Protein AF-A0A699X539-F1 (afdb_monomer)

Secondary structure (DSSP, 8-state):
-HHHHHHHHHHHHHTTTTSTTHHHHHHHHHHHHHHHHHHHHHHHHHHHHHHHHHHHHHHHHHHHHHHHHHHHHHHHHHHHHHHHHHHHHHHHHHHHHHHTT-TT------

Foldseek 3Di:
DQLVVLQVQLVVLVVPVVDPCSPVSNVVSVVVSVVVVVVCVVVVVVVVVVVVVVVVVVVCVVCVVVVVVVVVVVVVVVVVVVVVVVVVVVVVVVVVCVVVCPVPDDDDPD

pLDDT: mean 88.55, std 11.94, range [46.38, 98.5]

Organism: Tanacetum cinerariifolium (NCBI:txid118510)

Structure (mmCIF, N/CA/C/O backbone):
data_AF-A0A699X539-F1
#
_entry.id   AF-A0A699X539-F1
#
loop_
_atom_site.group_PDB
_atom_site.id
_atom_site.type_symbol
_atom_site.label_atom_id
_atom_site.label_alt_id
_atom_site.label_comp_id
_atom_site.label_asym_id
_atom_site.label_entity_id
_atom_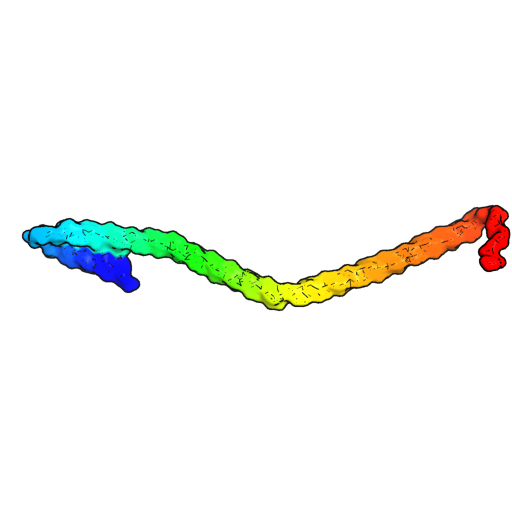site.label_seq_id
_atom_site.pdbx_PDB_ins_code
_atom_site.Cartn_x
_atom_site.Cartn_y
_atom_site.Cartn_z
_atom_site.occupancy
_atom_site.B_iso_or_equiv
_atom_site.auth_seq_id
_atom_site.auth_comp_id
_atom_site.auth_asym_id
_atom_site.auth_atom_id
_atom_site.pdbx_PDB_model_num
ATOM 1 N N . ALA A 1 1 ? -23.387 -2.147 17.428 1.00 76.06 1 ALA A N 1
ATOM 2 C CA . ALA A 1 1 ? -24.554 -2.574 18.228 1.00 76.06 1 ALA A CA 1
ATOM 3 C C . ALA A 1 1 ? -24.143 -2.804 19.682 1.00 76.06 1 ALA A C 1
ATOM 5 O O . ALA A 1 1 ? -24.731 -2.190 20.558 1.00 76.06 1 ALA A O 1
ATOM 6 N N . GLU A 1 2 ? -23.063 -3.555 19.911 1.00 83.94 2 GLU A N 1
ATOM 7 C CA . GLU A 1 2 ? -22.495 -3.876 21.235 1.00 83.94 2 GLU A CA 1
ATOM 8 C C . GLU A 1 2 ? -22.168 -2.672 22.133 1.00 83.94 2 GLU A C 1
ATOM 10 O O . GLU A 1 2 ? -22.648 -2.615 23.257 1.00 83.94 2 GLU A O 1
ATOM 15 N N . ILE A 1 3 ? -21.452 -1.653 21.638 1.00 87.25 3 ILE A N 1
ATOM 16 C CA . ILE A 1 3 ? -21.130 -0.448 22.437 1.00 87.25 3 ILE A CA 1
ATOM 17 C C . ILE A 1 3 ? -22.400 0.237 22.968 1.00 87.25 3 ILE A C 1
ATOM 19 O O . ILE A 1 3 ? -22.502 0.564 24.148 1.00 87.25 3 ILE A O 1
ATOM 23 N N . LYS A 1 4 ? -23.410 0.416 22.102 1.00 88.44 4 LYS A N 1
ATOM 24 C CA . LYS A 1 4 ? -24.698 1.021 22.486 1.00 88.44 4 LYS A CA 1
ATOM 25 C C . LYS A 1 4 ? -25.431 0.175 23.526 1.00 88.44 4 LYS A C 1
ATOM 27 O O . LYS A 1 4 ? -26.073 0.729 24.409 1.00 88.44 4 LYS A O 1
ATOM 32 N N . GLN A 1 5 ? -25.328 -1.147 23.423 1.00 90.50 5 GLN A N 1
ATOM 33 C CA . GLN A 1 5 ? -25.916 -2.077 24.379 1.00 90.50 5 GLN A CA 1
ATOM 34 C C . GLN A 1 5 ? -25.234 -1.981 25.750 1.00 90.50 5 GLN A C 1
ATOM 36 O O . GLN A 1 5 ? -25.936 -1.916 26.753 1.00 90.50 5 GLN A O 1
ATOM 41 N N . LYS A 1 6 ? -23.900 -1.873 25.798 1.00 87.56 6 LYS A N 1
ATOM 42 C CA . LYS A 1 6 ? -23.141 -1.719 27.050 1.00 87.56 6 LYS A CA 1
ATOM 43 C C . LYS A 1 6 ? -23.431 -0.400 27.760 1.00 87.56 6 LYS A C 1
ATOM 45 O O . LYS A 1 6 ? -23.677 -0.392 28.962 1.00 87.56 6 LYS A O 1
ATOM 50 N N . PHE A 1 7 ? -23.544 0.702 27.021 1.00 87.19 7 PHE A N 1
ATOM 51 C CA . PHE A 1 7 ? -23.985 1.969 27.613 1.00 87.19 7 PHE A CA 1
ATOM 52 C C . PHE A 1 7 ? -25.461 1.952 28.041 1.00 87.19 7 PHE A C 1
ATOM 54 O O . PHE A 1 7 ? -25.815 2.560 29.048 1.00 87.19 7 PHE A O 1
ATOM 61 N N . ALA A 1 8 ? -26.335 1.233 27.330 1.00 89.69 8 ALA A N 1
ATOM 62 C CA . ALA A 1 8 ? -27.725 1.056 27.755 1.00 89.69 8 ALA A CA 1
ATOM 63 C C . ALA A 1 8 ? -27.836 0.218 29.043 1.00 89.69 8 ALA A C 1
ATOM 65 O O . ALA A 1 8 ? -28.649 0.535 29.912 1.00 89.69 8 ALA A O 1
ATOM 66 N N . GLU A 1 9 ? -27.001 -0.812 29.192 1.00 87.62 9 GLU A N 1
ATOM 67 C CA . GLU A 1 9 ? -26.872 -1.614 30.411 1.00 87.62 9 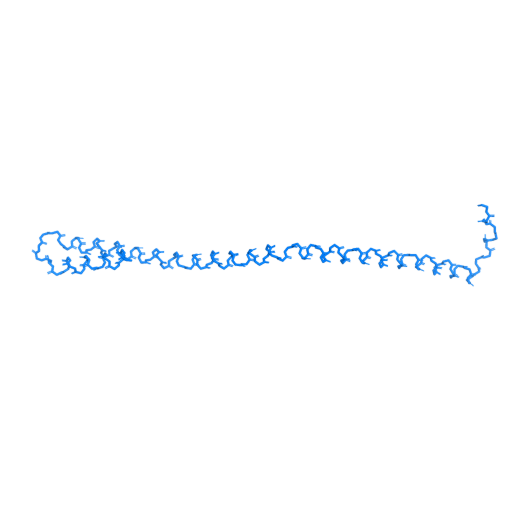GLU A CA 1
ATOM 68 C C . GLU A 1 9 ? -26.353 -0.771 31.585 1.00 87.62 9 GLU A C 1
ATOM 70 O O . GLU A 1 9 ? -26.962 -0.779 32.656 1.00 87.62 9 GLU A O 1
ATOM 75 N N . ALA A 1 10 ? -25.319 0.047 31.357 1.00 87.94 10 ALA A N 1
ATOM 76 C CA . ALA A 1 10 ? -24.795 0.990 32.343 1.00 87.94 10 ALA A CA 1
ATOM 77 C C . ALA A 1 10 ? -25.848 2.014 32.802 1.00 87.94 10 ALA A C 1
ATOM 79 O O . ALA A 1 10 ? -26.011 2.254 34.002 1.00 87.94 10 ALA A O 1
ATOM 80 N N . ASN A 1 11 ? -26.617 2.573 31.862 1.00 89.00 11 ASN A N 1
ATOM 81 C CA . ASN A 1 11 ? -27.692 3.520 32.160 1.00 89.00 11 ASN A CA 1
ATOM 82 C C . ASN A 1 11 ? -28.817 2.854 32.957 1.00 89.00 11 ASN A C 1
ATOM 84 O O . ASN A 1 11 ? -29.282 3.403 33.953 1.00 89.00 11 ASN A O 1
ATOM 88 N N . LYS A 1 12 ? -29.224 1.642 32.569 1.00 90.38 12 LYS A N 1
ATOM 89 C CA . LYS A 1 12 ? -30.243 0.876 33.293 1.00 90.38 12 LYS A CA 1
ATOM 90 C C . LYS A 1 12 ? -29.784 0.544 34.714 1.00 90.38 12 LYS A C 1
ATOM 92 O O . LYS A 1 12 ? -30.560 0.716 35.652 1.00 90.38 12 LYS A O 1
ATOM 97 N N . ALA A 1 13 ? -28.532 0.131 34.890 1.00 85.38 13 ALA A N 1
ATOM 98 C CA . ALA A 1 13 ? -27.969 -0.152 36.205 1.00 85.38 13 ALA A CA 1
ATOM 99 C C . ALA A 1 13 ? -27.885 1.107 37.090 1.00 85.38 13 ALA A C 1
ATOM 101 O O . ALA A 1 13 ? -28.237 1.061 38.267 1.00 85.38 13 ALA A O 1
ATOM 102 N N . SER A 1 14 ? -27.560 2.258 36.493 1.00 83.25 14 SER A N 1
ATOM 103 C CA . SER A 1 14 ? -27.533 3.566 37.166 1.00 83.25 14 SER A CA 1
ATOM 104 C C . SER A 1 14 ? -28.907 4.052 37.649 1.00 83.25 14 SER A C 1
ATOM 106 O O . SER A 1 14 ? -28.979 4.853 38.574 1.00 83.25 14 SER A O 1
ATOM 108 N N . THR A 1 15 ? -30.011 3.561 37.075 1.00 89.50 15 THR A N 1
ATOM 109 C CA . THR A 1 15 ? -31.370 3.864 37.577 1.00 89.50 15 THR A CA 1
ATOM 110 C C . THR A 1 15 ? -31.798 3.001 38.765 1.00 89.50 15 THR A C 1
ATOM 112 O O . THR A 1 15 ? -32.843 3.249 39.356 1.00 89.50 15 THR A O 1
ATOM 115 N N . MET A 1 16 ? -31.015 1.977 39.118 1.00 89.44 16 MET A N 1
ATOM 116 C CA . MET A 1 16 ? -31.339 1.001 40.163 1.00 89.44 16 MET A CA 1
ATOM 117 C C . MET A 1 16 ? -30.250 0.942 41.243 1.00 89.44 16 MET A C 1
ATOM 119 O O . MET A 1 16 ? -29.992 -0.126 41.792 1.00 89.44 16 MET A O 1
ATOM 123 N N . LEU A 1 17 ? -29.601 2.072 41.545 1.00 84.00 17 LEU A N 1
ATOM 124 C CA . LEU A 1 17 ? -28.479 2.138 42.496 1.00 84.00 17 LEU A CA 1
ATOM 125 C C . LEU A 1 17 ? -28.855 1.724 43.925 1.00 84.00 17 LEU A C 1
ATOM 127 O O . LEU A 1 17 ? -27.982 1.301 44.678 1.00 84.00 17 LEU A O 1
ATOM 131 N N . ASP A 1 18 ? -30.141 1.784 44.272 1.00 84.81 18 ASP A N 1
ATOM 132 C CA . ASP A 1 18 ? -30.662 1.343 45.571 1.00 84.81 18 ASP A CA 1
ATOM 133 C C . ASP A 1 18 ? -30.583 -0.185 45.757 1.00 84.81 18 ASP A C 1
ATOM 135 O O . ASP A 1 18 ? -30.744 -0.698 46.865 1.00 84.81 18 ASP A O 1
ATOM 139 N N . ARG A 1 19 ? -30.346 -0.940 44.675 1.00 85.56 19 ARG A N 1
ATOM 140 C CA . ARG A 1 19 ? -30.167 -2.393 44.718 1.00 85.56 19 ARG A CA 1
ATOM 141 C C . ARG A 1 19 ? -28.689 -2.757 44.915 1.00 85.56 19 ARG A C 1
ATOM 143 O O . ARG A 1 19 ? -27.836 -2.226 44.200 1.00 85.56 19 ARG A O 1
ATOM 150 N N . PRO A 1 20 ? -28.375 -3.719 45.804 1.00 86.00 20 PRO A N 1
ATOM 151 C CA . PRO A 1 20 ? -27.005 -4.182 46.011 1.00 86.00 20 PRO A CA 1
ATOM 152 C C . PRO A 1 20 ? -26.347 -4.632 44.699 1.00 86.00 20 PRO A C 1
ATOM 154 O O . PRO A 1 20 ? -26.967 -5.352 43.917 1.00 86.00 20 PRO A O 1
ATOM 157 N N . GLY A 1 21 ? -25.100 -4.221 44.458 1.00 85.94 21 GLY A N 1
ATOM 158 C CA . GLY A 1 21 ? -24.309 -4.630 43.289 1.00 85.94 21 GLY A CA 1
ATOM 159 C C . GLY A 1 21 ? -24.565 -3.836 42.002 1.00 85.94 21 GLY A C 1
ATOM 160 O O . GLY A 1 21 ? -23.766 -3.915 41.071 1.00 85.94 21 GLY A O 1
ATOM 161 N N . MET A 1 22 ? -25.639 -3.039 41.923 1.00 89.62 22 MET A N 1
ATOM 162 C CA . MET A 1 22 ? -25.985 -2.319 40.687 1.00 89.62 22 MET A CA 1
ATOM 163 C C . MET A 1 22 ? -25.032 -1.162 40.376 1.00 89.62 22 MET A C 1
ATOM 165 O O . MET A 1 22 ? -24.849 -0.813 39.209 1.00 89.62 22 MET A O 1
ATOM 169 N N . LYS A 1 23 ? -24.382 -0.590 41.395 1.00 88.00 23 LYS A N 1
ATOM 170 C CA . LYS A 1 23 ? -23.3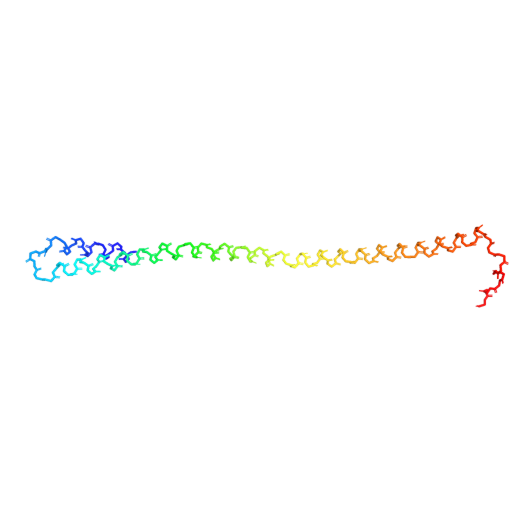46 0.434 41.217 1.00 88.00 23 LYS A CA 1
ATOM 171 C C . LYS A 1 23 ? -22.101 -0.152 40.550 1.00 88.00 23 LYS A C 1
ATOM 173 O O . LYS A 1 23 ? -21.555 0.440 39.619 1.00 88.00 23 LYS A O 1
ATOM 178 N N . GLU A 1 24 ? -21.681 -1.331 40.992 1.00 90.62 24 GLU A N 1
ATOM 179 C CA . GLU A 1 24 ? -20.566 -2.077 40.418 1.00 90.62 24 GLU A CA 1
ATOM 180 C C . GLU A 1 24 ? -20.893 -2.504 38.981 1.00 90.62 24 GLU A C 1
ATOM 182 O O . GLU A 1 24 ? -20.079 -2.291 38.084 1.00 90.62 24 GLU A O 1
ATOM 187 N N . THR A 1 25 ? -22.110 -3.004 38.727 1.00 90.06 25 THR A N 1
ATOM 188 C CA . THR A 1 25 ? -22.580 -3.336 37.370 1.00 90.06 25 THR A CA 1
ATOM 189 C C . THR A 1 25 ? -22.572 -2.122 36.441 1.00 90.06 25 THR A C 1
ATOM 191 O O . THR A 1 25 ? -22.079 -2.218 35.317 1.00 90.06 25 THR A O 1
ATOM 194 N N . ALA A 1 26 ? -23.061 -0.965 36.901 1.00 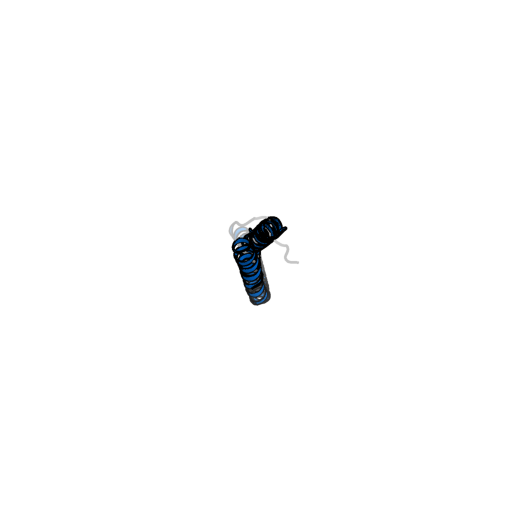90.50 26 ALA A N 1
ATOM 195 C CA . ALA A 1 26 ? -23.047 0.267 36.113 1.00 90.50 26 ALA A CA 1
ATOM 196 C C . ALA A 1 26 ? -21.617 0.703 35.753 1.00 90.50 26 ALA A C 1
ATOM 198 O O . ALA A 1 26 ? -21.348 1.079 34.610 1.00 90.50 26 ALA A O 1
ATOM 199 N N . SER A 1 27 ? -20.693 0.612 36.714 1.00 91.25 27 SER A N 1
ATOM 200 C CA . SER A 1 27 ? -19.281 0.951 36.517 1.00 91.25 27 SER A CA 1
ATOM 201 C C . SER A 1 27 ? -18.607 0.024 35.502 1.00 91.25 27 SER A C 1
ATOM 203 O O . SER A 1 27 ? -18.010 0.494 34.533 1.00 91.25 27 SER A O 1
ATOM 205 N N . LEU A 1 28 ? -18.767 -1.293 35.659 1.00 93.25 28 LEU A N 1
ATOM 206 C CA . LEU A 1 28 ? -18.174 -2.285 34.759 1.00 93.25 28 LEU A CA 1
ATOM 207 C C . LEU A 1 28 ? -18.703 -2.151 33.327 1.00 93.25 28 LEU A C 1
ATOM 209 O O . LEU A 1 28 ? -17.910 -2.113 32.388 1.00 93.25 28 LEU A O 1
ATOM 213 N N . ALA A 1 29 ? -20.019 -1.996 33.155 1.00 91.62 29 ALA A N 1
ATOM 214 C CA . ALA A 1 29 ? -20.625 -1.803 31.838 1.00 91.62 29 ALA A CA 1
ATOM 215 C C . ALA A 1 29 ? -20.163 -0.493 31.168 1.00 91.62 29 ALA A C 1
ATOM 217 O O . ALA A 1 29 ? -19.984 -0.447 29.949 1.00 91.62 29 ALA A O 1
ATOM 218 N N . THR A 1 30 ? -19.913 0.559 31.957 1.00 92.06 30 THR A N 1
ATOM 219 C CA . THR A 1 30 ? -19.348 1.825 31.461 1.00 92.06 30 THR A CA 1
ATOM 220 C C . THR A 1 30 ? -17.908 1.646 30.982 1.00 92.06 30 THR A C 1
ATOM 222 O O . THR A 1 30 ? -17.575 2.097 29.887 1.00 92.06 30 THR A O 1
ATOM 225 N N . ILE A 1 31 ? -17.064 0.968 31.768 1.00 94.00 31 ILE A N 1
ATOM 226 C CA . ILE A 1 31 ? -15.662 0.688 31.413 1.00 94.00 31 ILE A CA 1
ATOM 227 C C . ILE A 1 31 ? -15.593 -0.151 30.136 1.00 94.00 31 ILE A C 1
ATOM 229 O O . ILE A 1 31 ? -14.834 0.169 29.224 1.00 94.00 31 ILE A O 1
ATOM 233 N N . GLU A 1 32 ? -16.414 -1.196 30.045 1.00 92.25 32 GLU A N 1
ATOM 234 C CA . GLU A 1 32 ? -16.458 -2.071 28.876 1.00 92.25 32 GLU A CA 1
ATOM 235 C C . GLU A 1 32 ? -16.930 -1.316 27.623 1.00 92.25 32 GLU A C 1
ATOM 237 O O . GLU A 1 32 ? -16.302 -1.405 26.568 1.00 92.25 32 GLU A O 1
ATOM 242 N N . GLY A 1 33 ? -17.989 -0.506 27.739 1.00 92.94 33 GLY A N 1
ATOM 243 C CA . GLY A 1 33 ? -18.471 0.339 26.644 1.00 92.94 33 GLY A CA 1
ATOM 244 C C . GLY A 1 33 ? -17.422 1.344 26.159 1.00 92.94 33 GLY A C 1
ATOM 245 O O . GLY A 1 33 ? -17.217 1.481 24.950 1.00 92.94 33 GLY A O 1
ATOM 246 N N . ALA A 1 34 ? -16.723 2.002 27.089 1.00 93.50 34 ALA A N 1
ATOM 247 C CA . ALA A 1 34 ? -15.657 2.952 26.782 1.00 93.50 34 ALA A CA 1
ATOM 248 C C . ALA A 1 34 ? -14.450 2.274 26.113 1.00 93.50 34 ALA A C 1
ATOM 250 O O . ALA A 1 34 ? -13.960 2.767 25.097 1.00 93.50 34 ALA A O 1
ATOM 251 N N . GLY A 1 35 ? -14.019 1.112 26.613 1.00 94.50 35 GLY A N 1
ATOM 252 C CA . GLY A 1 35 ? -12.920 0.347 26.020 1.00 94.50 35 GLY A CA 1
ATOM 253 C C . GLY A 1 35 ? -13.227 -0.119 24.594 1.00 94.50 35 GLY A C 1
ATOM 254 O O . GLY A 1 35 ? -12.391 0.009 23.698 1.00 94.50 35 GLY A O 1
ATOM 255 N N . LEU A 1 36 ? -14.454 -0.589 24.344 1.00 94.44 36 LEU A N 1
ATOM 256 C CA . LEU A 1 36 ? -14.903 -0.956 22.997 1.00 94.44 36 LEU A CA 1
ATOM 257 C C . LEU A 1 36 ? -14.960 0.256 22.053 1.00 94.44 36 LEU A C 1
ATOM 259 O O . LEU A 1 36 ? -14.638 0.133 20.867 1.00 94.44 36 LEU A O 1
ATOM 263 N N . GLN A 1 37 ? -15.356 1.428 22.555 1.00 94.00 37 GLN A N 1
ATOM 264 C CA . GLN A 1 37 ? -15.342 2.663 21.773 1.00 94.00 37 GLN A CA 1
ATOM 265 C C . GLN A 1 37 ? -13.915 3.076 21.396 1.00 94.00 37 GLN A C 1
ATOM 267 O O . GLN A 1 37 ? -13.654 3.314 20.217 1.00 94.00 37 GLN A O 1
ATOM 272 N N . GLU A 1 38 ? -12.988 3.082 22.353 1.00 94.81 38 GLU A N 1
ATOM 273 C CA . GLU A 1 38 ? -11.581 3.410 22.110 1.00 94.81 38 GLU A CA 1
ATOM 274 C C . GLU A 1 38 ? -10.938 2.439 21.104 1.00 94.81 38 GLU A C 1
ATOM 276 O O . GLU A 1 38 ? -10.219 2.851 20.189 1.00 94.81 38 GLU A O 1
ATOM 281 N N . MET A 1 39 ? -11.235 1.139 21.213 1.00 94.25 39 MET A N 1
ATOM 282 C CA . MET A 1 39 ? -10.800 0.149 20.224 1.00 94.25 39 MET A CA 1
ATOM 283 C C . MET A 1 39 ? -11.326 0.474 18.826 1.00 94.25 39 MET A C 1
ATOM 285 O O . MET A 1 39 ? -10.555 0.458 17.866 1.00 94.25 39 MET A O 1
ATOM 289 N N . ASN A 1 40 ? -12.612 0.799 18.691 1.00 94.06 40 ASN A N 1
ATOM 290 C CA . ASN A 1 40 ? -13.182 1.169 17.397 1.00 94.06 40 ASN A CA 1
ATOM 291 C C . ASN A 1 40 ? -12.540 2.435 16.822 1.00 94.06 40 ASN A C 1
ATOM 293 O O . ASN A 1 40 ? -12.256 2.480 15.625 1.00 94.06 40 ASN A O 1
ATOM 297 N N . GLU A 1 41 ? -12.275 3.441 17.653 1.00 95.06 41 GLU A N 1
ATOM 298 C CA . GLU A 1 41 ? -11.600 4.672 17.236 1.00 95.06 41 GLU A CA 1
ATOM 299 C C . GLU A 1 41 ? -10.190 4.402 16.693 1.00 95.06 41 GLU A C 1
ATOM 301 O O . GLU A 1 41 ? -9.791 5.021 15.708 1.00 95.06 41 GLU A O 1
ATOM 306 N N . LYS A 1 42 ? -9.466 3.423 17.251 1.00 94.25 42 LYS A N 1
ATOM 307 C CA . LYS A 1 42 ? -8.148 2.990 16.749 1.00 94.25 42 LYS A CA 1
ATOM 308 C C . LYS A 1 42 ? -8.236 2.112 15.497 1.00 94.25 42 LYS A C 1
ATOM 310 O O . LYS A 1 42 ? -7.410 2.236 14.591 1.00 94.25 42 LYS A O 1
ATOM 315 N N . LEU A 1 43 ? -9.228 1.226 15.422 1.00 94.50 43 LEU A N 1
ATOM 316 C CA . LEU A 1 43 ? -9.376 0.271 14.318 1.00 94.50 43 LEU A CA 1
ATOM 317 C C . LEU A 1 43 ? -9.951 0.906 13.044 1.00 94.50 43 LEU A C 1
ATOM 319 O O . LEU A 1 43 ? -9.617 0.474 11.941 1.00 94.50 43 LEU A O 1
ATOM 323 N N . LEU A 1 44 ? -10.776 1.949 13.161 1.00 94.44 44 LEU A N 1
ATOM 324 C CA . LEU A 1 44 ? -11.378 2.634 12.012 1.00 94.44 44 LEU A CA 1
ATOM 325 C C . LEU A 1 44 ? -10.335 3.243 11.051 1.00 94.44 44 LEU A C 1
ATOM 327 O O . LEU A 1 44 ? -10.424 2.987 9.845 1.00 94.44 44 LEU A O 1
ATOM 331 N N . PRO A 1 45 ? -9.333 4.017 11.518 1.00 95.31 45 PRO A N 1
ATOM 332 C CA . PRO A 1 45 ? -8.238 4.487 10.673 1.00 95.31 45 PRO A CA 1
ATOM 333 C C . PRO A 1 45 ? -7.460 3.342 10.025 1.00 95.31 45 PRO A C 1
ATOM 335 O O . PRO A 1 45 ? -7.171 3.401 8.832 1.00 95.31 45 PRO A O 1
ATOM 338 N N . LEU A 1 46 ? -7.176 2.271 10.774 1.00 95.44 46 LEU A N 1
ATOM 339 C CA . LEU A 1 46 ? -6.464 1.107 10.249 1.00 95.44 46 LEU A CA 1
ATOM 340 C C . LEU A 1 46 ? -7.238 0.450 9.098 1.00 95.44 46 LEU A C 1
ATOM 342 O O . LEU A 1 46 ? -6.677 0.208 8.031 1.00 95.44 46 LEU A O 1
ATOM 346 N N . GLN A 1 47 ? -8.542 0.233 9.273 1.00 95.25 47 GLN A N 1
ATOM 347 C CA . GLN A 1 47 ? -9.405 -0.317 8.229 1.00 95.25 47 GLN A CA 1
ATOM 348 C C . GLN A 1 47 ? -9.423 0.576 6.978 1.00 95.25 47 GLN A C 1
ATOM 350 O O . GLN A 1 47 ? -9.386 0.073 5.853 1.00 95.25 47 GLN A O 1
ATOM 355 N N . ARG A 1 48 ? -9.477 1.903 7.154 1.00 96.38 48 ARG A N 1
ATOM 356 C CA . ARG A 1 48 ? -9.424 2.862 6.038 1.00 96.38 48 ARG A CA 1
ATOM 357 C C . ARG A 1 48 ? -8.097 2.774 5.290 1.00 96.38 48 ARG A C 1
ATOM 359 O O . ARG A 1 48 ? -8.109 2.725 4.062 1.00 96.38 48 ARG A O 1
ATOM 366 N N . ASN A 1 49 ? -6.985 2.686 6.014 1.00 96.69 49 ASN A N 1
ATOM 367 C CA . ASN A 1 49 ? -5.659 2.550 5.420 1.00 96.69 49 ASN A CA 1
ATOM 368 C C . ASN A 1 49 ? -5.538 1.252 4.617 1.00 96.69 49 ASN A C 1
ATOM 370 O O . ASN A 1 49 ? -5.084 1.291 3.478 1.00 96.69 49 ASN A O 1
ATOM 374 N N . ILE A 1 50 ? -6.025 0.127 5.150 1.00 96.88 50 ILE A N 1
ATOM 375 C CA . ILE A 1 50 ? -6.026 -1.160 4.438 1.00 96.88 50 ILE A CA 1
ATOM 376 C C . ILE A 1 50 ? -6.809 -1.062 3.124 1.00 96.88 50 ILE A C 1
ATOM 378 O O . ILE A 1 50 ? -6.324 -1.509 2.089 1.00 96.88 50 ILE A O 1
ATOM 382 N N . LYS A 1 51 ? -7.989 -0.429 3.131 1.00 97.19 51 LYS A N 1
ATOM 383 C CA . LYS A 1 51 ? -8.773 -0.216 1.902 1.00 97.19 51 LYS A CA 1
ATOM 384 C C . LYS A 1 51 ? -8.032 0.649 0.881 1.00 97.19 51 LYS A C 1
ATOM 386 O O . LYS A 1 51 ? -8.100 0.374 -0.312 1.00 97.19 51 LYS A O 1
ATOM 391 N N . MET A 1 52 ? -7.325 1.681 1.340 1.00 97.12 52 MET A N 1
ATOM 392 C CA . MET A 1 52 ? -6.557 2.566 0.464 1.00 97.12 52 MET A CA 1
ATOM 393 C C . MET A 1 52 ? -5.356 1.843 -0.158 1.00 97.12 52 MET A C 1
ATOM 395 O O . MET A 1 52 ? -5.126 1.962 -1.360 1.00 97.12 52 MET A O 1
ATOM 399 N N . VAL A 1 53 ? -4.638 1.044 0.639 1.00 97.25 53 VAL A N 1
ATOM 400 C CA . VAL A 1 53 ? -3.539 0.191 0.164 1.00 97.25 53 VAL A CA 1
ATOM 401 C C . VAL A 1 53 ? -4.051 -0.832 -0.843 1.00 97.25 53 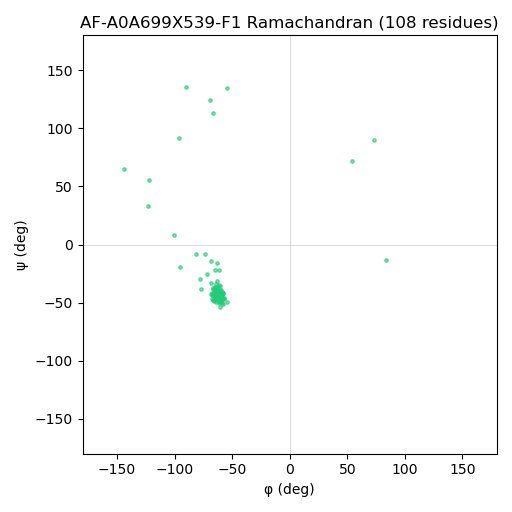VAL A C 1
ATOM 403 O O . VAL A 1 53 ? -3.445 -0.980 -1.897 1.00 97.25 53 VAL A O 1
ATOM 406 N N . LEU A 1 54 ? -5.182 -1.489 -0.571 1.00 97.44 54 LEU A N 1
ATOM 407 C CA . LEU A 1 54 ? -5.786 -2.439 -1.505 1.00 97.44 54 LEU A CA 1
ATO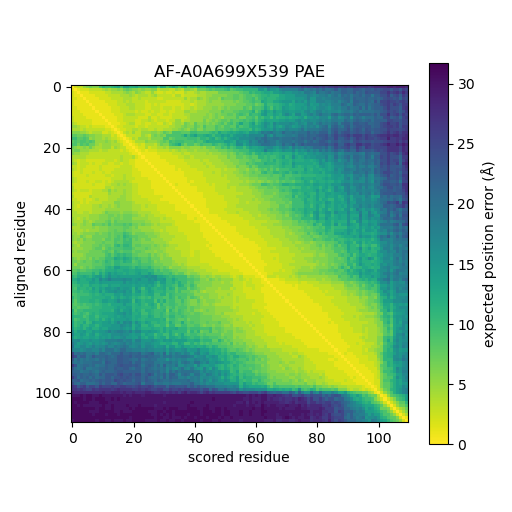M 408 C C . LEU A 1 54 ? -6.098 -1.776 -2.853 1.00 97.44 54 LEU A C 1
ATOM 410 O O . LEU A 1 54 ? -5.642 -2.258 -3.883 1.00 97.44 54 LEU A O 1
ATOM 414 N N . ALA A 1 55 ? -6.784 -0.631 -2.844 1.00 96.56 55 ALA A N 1
ATOM 415 C CA . ALA A 1 55 ? -7.114 0.097 -4.070 1.00 96.56 55 ALA A CA 1
ATOM 416 C C . ALA A 1 55 ? -5.862 0.555 -4.842 1.00 96.56 55 ALA A C 1
ATOM 418 O O . ALA A 1 55 ? -5.854 0.587 -6.073 1.00 96.56 55 ALA A O 1
ATOM 419 N N . PHE A 1 56 ? -4.791 0.919 -4.131 1.00 96.31 56 PHE A N 1
ATOM 420 C CA . PHE A 1 56 ? -3.508 1.230 -4.755 1.00 96.31 56 PHE A CA 1
ATOM 421 C C . PHE A 1 56 ? -2.880 -0.012 -5.400 1.00 96.31 56 PHE A C 1
ATOM 423 O O . PHE A 1 56 ? -2.488 0.043 -6.564 1.00 96.31 56 PHE A O 1
ATOM 430 N N . MET A 1 57 ? -2.839 -1.140 -4.687 1.00 96.12 57 MET A N 1
ATOM 431 C CA . MET A 1 57 ? -2.280 -2.395 -5.195 1.00 96.12 57 MET A CA 1
ATOM 432 C C . MET A 1 57 ? -3.063 -2.935 -6.395 1.00 96.12 57 MET A C 1
ATOM 434 O O . MET A 1 57 ? -2.453 -3.407 -7.349 1.00 96.12 57 MET A O 1
ATOM 438 N N . GLU A 1 58 ? -4.390 -2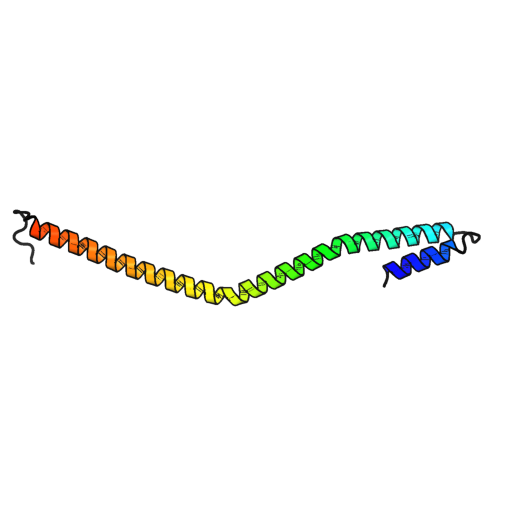.805 -6.405 1.00 95.69 58 GLU A N 1
ATOM 439 C CA . GLU A 1 58 ? -5.228 -3.160 -7.556 1.00 95.69 58 GLU A CA 1
ATOM 440 C C . GLU A 1 58 ? -4.864 -2.334 -8.796 1.00 95.69 58 GLU A C 1
ATOM 442 O O . GLU A 1 58 ? -4.680 -2.896 -9.876 1.00 95.69 58 GLU A O 1
ATOM 447 N N . LYS A 1 59 ? -4.680 -1.015 -8.645 1.00 94.56 59 LYS A N 1
ATOM 448 C CA . LYS A 1 59 ? -4.230 -0.145 -9.745 1.00 94.56 59 LYS A CA 1
ATOM 449 C C . LYS A 1 59 ? -2.828 -0.502 -10.226 1.00 94.56 59 LYS A C 1
ATOM 451 O O . LYS A 1 59 ? -2.593 -0.526 -11.433 1.00 94.56 59 LYS A O 1
ATOM 456 N N . VAL A 1 60 ? -1.901 -0.786 -9.308 1.00 93.88 60 VAL A N 1
ATOM 457 C CA . VAL A 1 60 ? -0.544 -1.235 -9.656 1.00 93.88 60 VAL A CA 1
ATOM 458 C C . VAL A 1 60 ? -0.613 -2.531 -10.454 1.00 93.88 60 VAL A C 1
ATOM 460 O O . VAL A 1 60 ? -0.030 -2.600 -11.529 1.00 93.88 60 VAL A O 1
ATOM 463 N N . ASN A 1 61 ? -1.379 -3.517 -9.987 1.00 92.75 61 ASN A N 1
ATOM 464 C CA . ASN A 1 61 ? -1.521 -4.803 -10.660 1.00 92.75 61 ASN A CA 1
ATOM 465 C C . ASN A 1 61 ? -2.128 -4.658 -12.066 1.00 92.75 61 ASN A C 1
ATOM 467 O O . ASN A 1 61 ? -1.631 -5.249 -13.017 1.00 92.75 61 ASN A O 1
ATOM 471 N N . GLN A 1 62 ? -3.150 -3.811 -12.224 1.00 91.19 62 GLN A N 1
ATOM 472 C CA . GLN A 1 62 ? -3.738 -3.505 -13.535 1.00 91.19 62 GLN A CA 1
ATOM 473 C C . GLN A 1 62 ? -2.747 -2.825 -14.493 1.00 91.19 62 GLN A C 1
ATOM 475 O O . GLN A 1 62 ? -2.836 -3.008 -15.704 1.00 91.19 62 GLN A O 1
ATOM 480 N N . SER A 1 63 ? -1.811 -2.034 -13.960 1.00 93.56 63 SER A N 1
ATOM 481 C CA . SER A 1 63 ? -0.880 -1.222 -14.755 1.00 93.56 63 SER A CA 1
ATOM 482 C C . SER A 1 63 ? 0.469 -1.905 -15.005 1.00 93.56 63 SER A C 1
ATOM 484 O O . SER A 1 63 ? 1.195 -1.494 -15.909 1.00 93.56 63 SER A O 1
ATOM 486 N N . ALA A 1 64 ? 0.828 -2.918 -14.211 1.00 92.44 64 ALA A N 1
ATOM 487 C CA . ALA A 1 64 ? 2.167 -3.504 -14.183 1.00 92.44 64 ALA A CA 1
ATOM 488 C C . ALA A 1 64 ? 2.585 -4.063 -15.548 1.00 92.44 64 ALA A C 1
ATOM 490 O O . ALA A 1 64 ? 3.631 -3.678 -16.067 1.00 92.44 64 ALA A O 1
ATOM 491 N N . ASP A 1 65 ? 1.738 -4.880 -16.176 1.00 89.81 65 ASP A N 1
ATOM 492 C CA . ASP A 1 65 ? 2.018 -5.464 -17.494 1.00 89.81 65 ASP A CA 1
ATOM 493 C C . ASP A 1 65 ? 2.226 -4.402 -18.577 1.00 89.81 65 ASP A C 1
ATOM 495 O O . ASP A 1 65 ? 3.091 -4.545 -19.444 1.00 89.81 65 ASP A O 1
ATOM 499 N N . TYR A 1 66 ? 1.438 -3.326 -18.535 1.00 93.19 66 TYR A N 1
ATOM 500 C CA . TYR A 1 66 ? 1.581 -2.217 -19.471 1.00 93.19 66 TYR A CA 1
ATOM 501 C C . TYR A 1 66 ? 2.917 -1.493 -19.264 1.00 93.19 66 TYR A C 1
ATOM 503 O O . TYR A 1 66 ? 3.657 -1.302 -20.227 1.00 93.19 66 TYR A O 1
ATOM 511 N N . ILE A 1 67 ? 3.258 -1.148 -18.018 1.00 94.69 67 ILE A N 1
ATOM 512 C CA . ILE A 1 67 ? 4.503 -0.441 -17.679 1.00 94.69 67 ILE A CA 1
ATOM 513 C C . ILE A 1 67 ? 5.732 -1.290 -18.027 1.00 94.69 67 ILE A C 1
ATOM 515 O O . ILE A 1 67 ? 6.723 -0.759 -18.535 1.00 94.69 67 ILE A O 1
ATOM 519 N N . ILE A 1 68 ? 5.675 -2.604 -17.793 1.00 95.06 68 ILE A N 1
ATOM 520 C CA . ILE A 1 68 ? 6.742 -3.538 -18.169 1.00 95.06 68 ILE A CA 1
ATOM 521 C C . ILE A 1 68 ? 6.944 -3.505 -19.686 1.00 95.06 68 ILE A C 1
ATOM 523 O O . ILE A 1 68 ? 8.044 -3.200 -20.147 1.00 95.06 68 ILE A O 1
ATOM 527 N N . LYS A 1 69 ? 5.877 -3.710 -20.469 1.00 95.25 69 LYS A N 1
ATOM 528 C CA . LYS A 1 69 ? 5.942 -3.672 -21.941 1.00 95.25 69 LYS A CA 1
ATOM 529 C C . LYS A 1 69 ? 6.431 -2.323 -22.468 1.00 95.25 69 LYS A C 1
ATOM 531 O O . LYS A 1 69 ? 7.248 -2.277 -23.385 1.00 95.25 69 LYS A O 1
ATOM 536 N N . GLU A 1 70 ? 5.959 -1.221 -21.891 1.00 96.50 70 GLU A N 1
ATOM 537 C CA . GLU A 1 70 ? 6.409 0.127 -22.243 1.00 96.50 70 GLU A CA 1
ATOM 538 C C . GLU A 1 70 ? 7.914 0.293 -21.987 1.00 96.50 70 GLU A C 1
ATOM 540 O O . GLU A 1 70 ? 8.643 0.820 -22.832 1.00 96.50 70 GLU A O 1
ATOM 545 N N . THR A 1 71 ? 8.399 -0.193 -20.845 1.00 97.31 71 THR A N 1
ATOM 546 C CA . THR A 1 71 ? 9.817 -0.133 -20.472 1.00 97.31 71 THR A CA 1
ATOM 547 C C . THR A 1 71 ? 10.673 -0.972 -21.418 1.00 97.31 71 THR A C 1
ATOM 549 O O . THR A 1 71 ? 11.689 -0.485 -21.912 1.00 97.31 71 THR A O 1
ATOM 552 N N . GLU A 1 72 ? 10.243 -2.188 -21.756 1.00 97.81 72 GLU A N 1
ATOM 553 C CA . GLU A 1 72 ? 10.924 -3.040 -22.738 1.00 97.81 72 GLU A CA 1
ATOM 554 C C . GLU A 1 72 ? 11.028 -2.375 -24.116 1.00 97.81 72 GLU A C 1
ATOM 556 O O . GLU A 1 72 ? 12.061 -2.469 -24.783 1.00 97.81 72 GLU A O 1
ATOM 561 N N . ILE A 1 73 ? 9.968 -1.692 -24.560 1.00 97.94 73 ILE A N 1
ATOM 562 C CA . ILE A 1 73 ? 9.981 -0.932 -25.816 1.00 97.94 73 ILE A CA 1
ATOM 563 C C . ILE A 1 73 ? 10.994 0.214 -25.730 1.00 97.94 73 ILE A C 1
ATOM 565 O O . ILE A 1 73 ? 11.803 0.381 -26.643 1.00 97.94 73 ILE A O 1
ATOM 569 N N . LYS A 1 74 ? 10.999 0.981 -24.632 1.00 97.81 74 LYS A N 1
ATOM 570 C CA . LYS A 1 74 ? 11.953 2.084 -24.425 1.00 97.81 74 LYS A CA 1
ATOM 571 C C . LYS A 1 74 ? 13.404 1.604 -24.448 1.00 97.81 74 LYS A C 1
ATOM 573 O O . LYS A 1 74 ? 14.235 2.253 -25.082 1.00 97.81 74 LYS A O 1
ATOM 578 N N . VAL A 1 75 ? 13.702 0.470 -23.812 1.00 98.50 75 VAL A N 1
ATOM 579 C CA . VAL A 1 75 ? 15.041 -0.141 -23.842 1.00 98.50 75 VAL A CA 1
ATOM 580 C C . VAL A 1 75 ? 15.431 -0.502 -25.275 1.00 98.50 75 VAL A C 1
ATOM 582 O O . VAL A 1 75 ? 16.477 -0.058 -25.742 1.00 98.50 75 VAL A O 1
ATOM 585 N N . ARG A 1 76 ? 14.561 -1.200 -26.017 1.00 98.25 76 ARG A N 1
ATOM 586 C CA . ARG A 1 76 ? 14.822 -1.566 -27.422 1.00 98.25 76 ARG A CA 1
ATOM 587 C C . ARG A 1 76 ? 15.089 -0.354 -28.316 1.00 98.25 76 ARG A C 1
ATOM 589 O O . ARG A 1 76 ? 16.002 -0.382 -29.139 1.00 98.25 76 ARG A O 1
ATOM 596 N N . LEU A 1 77 ? 14.323 0.724 -28.150 1.00 98.38 77 LEU A N 1
ATOM 597 C CA . LEU A 1 77 ? 14.541 1.967 -28.898 1.00 98.38 77 LEU A CA 1
ATOM 598 C C . LEU A 1 77 ? 15.894 2.605 -28.559 1.00 98.38 77 LEU A C 1
ATOM 600 O O . LEU A 1 77 ? 16.605 3.045 -29.461 1.00 98.38 77 LEU A O 1
ATOM 604 N N . LYS A 1 78 ? 16.283 2.609 -27.279 1.00 98.31 78 LYS A N 1
ATOM 605 C CA . LYS A 1 78 ? 17.582 3.134 -26.835 1.00 98.31 78 LYS A CA 1
ATOM 606 C C . LYS A 1 78 ? 18.760 2.311 -27.346 1.00 98.31 78 LYS A C 1
ATOM 608 O O . LYS A 1 78 ? 19.780 2.881 -27.725 1.00 98.31 78 LYS A O 1
ATOM 613 N N . GLU A 1 79 ? 18.624 0.992 -27.411 1.00 98.06 79 GLU A N 1
ATOM 614 C CA . GLU A 1 79 ? 19.636 0.121 -28.015 1.00 98.06 79 GLU A CA 1
ATOM 615 C C . GLU A 1 79 ? 19.806 0.390 -29.514 1.00 98.06 79 GLU A C 1
ATOM 617 O O . GLU A 1 79 ? 20.934 0.428 -30.011 1.00 98.06 79 GLU A O 1
ATOM 622 N N . ALA A 1 80 ? 18.703 0.605 -30.239 1.00 97.94 80 ALA A N 1
ATOM 623 C CA . ALA A 1 80 ? 18.747 0.963 -31.654 1.00 97.94 80 ALA A CA 1
ATOM 624 C C . ALA A 1 80 ? 19.428 2.323 -31.870 1.00 97.94 80 ALA A C 1
ATOM 626 O O . ALA A 1 80 ? 20.333 2.435 -32.697 1.00 97.94 80 ALA A O 1
ATOM 627 N N . GLU A 1 81 ? 19.055 3.332 -31.079 1.00 97.31 81 GLU A N 1
ATOM 628 C CA . GLU A 1 81 ? 19.684 4.656 -31.093 1.00 97.31 81 GLU A CA 1
ATOM 629 C C . GLU A 1 81 ? 21.195 4.556 -30.833 1.00 97.31 81 GLU A C 1
ATOM 631 O O . GLU A 1 81 ? 21.999 5.106 -31.587 1.00 97.31 81 GLU A O 1
ATOM 636 N N . TYR A 1 82 ? 21.599 3.783 -29.821 1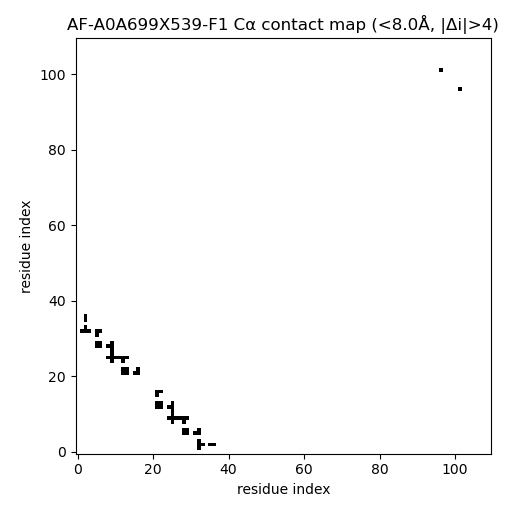.00 97.94 82 TYR A N 1
ATOM 637 C CA . TYR A 1 82 ? 23.007 3.553 -29.508 1.00 97.94 82 TYR A CA 1
ATOM 638 C C . TYR A 1 82 ? 23.773 2.924 -30.680 1.00 97.94 82 TYR A C 1
ATOM 640 O O . TYR A 1 82 ? 24.869 3.386 -31.009 1.00 97.94 82 TYR A O 1
ATOM 648 N N . LYS A 1 83 ? 23.212 1.894 -31.330 1.00 97.50 83 LYS A N 1
ATOM 649 C CA . LYS A 1 83 ? 23.838 1.249 -32.499 1.00 97.50 83 LYS A CA 1
ATOM 650 C C . LYS A 1 83 ? 24.046 2.245 -33.636 1.00 97.50 83 LYS A C 1
ATOM 652 O O . LYS A 1 83 ? 25.168 2.368 -34.121 1.00 97.50 83 LYS A O 1
ATOM 657 N N . ILE A 1 84 ? 23.015 3.019 -33.976 1.00 97.00 84 ILE A N 1
ATOM 658 C CA . ILE A 1 84 ? 23.077 4.036 -35.034 1.00 97.00 84 ILE A CA 1
ATOM 659 C C . ILE A 1 84 ? 24.155 5.078 -34.725 1.00 97.00 84 ILE A C 1
ATOM 661 O O . ILE A 1 84 ? 24.974 5.394 -35.588 1.00 97.00 84 ILE A O 1
ATOM 665 N N . VAL A 1 85 ? 24.201 5.597 -33.494 1.00 96.31 85 VAL A N 1
ATOM 666 C CA . VAL A 1 85 ? 25.207 6.589 -33.081 1.00 96.31 85 VAL A CA 1
ATOM 667 C C . VAL A 1 85 ? 26.616 6.002 -33.132 1.00 96.31 85 VAL A C 1
ATOM 669 O O . VAL A 1 85 ? 27.543 6.663 -33.602 1.00 96.31 85 VAL A O 1
ATOM 672 N N . LYS A 1 86 ? 26.797 4.758 -32.683 1.00 96.19 86 LYS A N 1
ATOM 673 C CA . LYS A 1 86 ? 28.093 4.072 -32.707 1.00 96.19 86 LYS A CA 1
ATOM 674 C C . LYS A 1 86 ? 28.588 3.850 -34.136 1.00 96.19 86 LYS A C 1
ATOM 676 O O . LYS A 1 86 ? 29.745 4.148 -34.427 1.00 96.19 86 LYS A O 1
ATOM 681 N N . GLU A 1 87 ? 27.726 3.352 -35.017 1.00 94.94 87 GLU A N 1
ATOM 682 C CA . GLU A 1 87 ? 28.033 3.141 -36.435 1.00 94.94 87 GLU A CA 1
ATOM 683 C C . GLU A 1 87 ? 28.338 4.468 -37.133 1.00 94.94 87 GLU A C 1
ATOM 685 O O . GLU A 1 87 ? 29.379 4.597 -37.779 1.00 94.94 87 GLU A O 1
ATOM 690 N N . SER A 1 88 ? 27.513 5.493 -36.901 1.00 92.12 88 SER A N 1
ATOM 691 C CA . SER A 1 88 ? 27.720 6.844 -37.435 1.00 92.12 88 SER A CA 1
ATOM 692 C 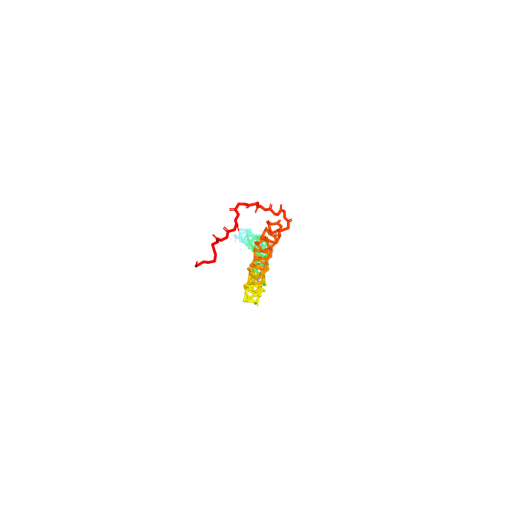C . SER A 1 88 ? 29.032 7.458 -36.940 1.00 92.12 88 SER A C 1
ATOM 694 O O . SER A 1 88 ? 29.783 8.029 -37.725 1.00 92.12 88 SER A O 1
ATOM 696 N N . SER A 1 89 ? 29.368 7.303 -35.655 1.00 93.38 89 SER A N 1
ATOM 697 C CA . SER A 1 89 ? 30.635 7.775 -35.078 1.00 93.38 89 SER A CA 1
ATOM 698 C C . SER A 1 89 ? 31.851 7.087 -35.702 1.00 93.38 89 SER A C 1
ATOM 700 O O . SER A 1 89 ? 32.865 7.741 -35.965 1.00 93.38 89 SER A O 1
ATOM 702 N N . SER A 1 90 ? 31.774 5.776 -35.938 1.00 91.06 90 SER A N 1
ATOM 703 C CA . SER A 1 90 ? 32.830 5.026 -36.624 1.00 91.06 90 SER A CA 1
ATOM 704 C C . SER A 1 90 ? 32.980 5.482 -38.076 1.00 91.06 90 SER A C 1
ATOM 706 O O . SER A 1 90 ? 34.094 5.775 -38.504 1.00 91.06 90 SER A O 1
ATOM 708 N N . ALA A 1 91 ? 31.872 5.630 -38.809 1.00 90.38 91 ALA A N 1
ATOM 709 C CA . ALA A 1 91 ? 31.876 6.105 -40.191 1.00 90.38 91 ALA A CA 1
ATOM 710 C C . ALA A 1 91 ? 32.439 7.530 -40.313 1.00 90.38 91 ALA A C 1
ATOM 712 O O . ALA A 1 91 ? 33.272 7.790 -41.180 1.00 90.38 91 ALA A O 1
ATOM 713 N N . LEU A 1 92 ? 32.054 8.439 -39.409 1.00 90.38 92 LEU A N 1
ATOM 714 C CA . LEU A 1 92 ? 32.592 9.800 -39.354 1.00 90.38 92 LEU A CA 1
ATOM 715 C C . LEU A 1 92 ? 34.097 9.806 -39.078 1.00 90.38 92 LEU A C 1
ATOM 717 O O . LEU A 1 92 ? 34.826 10.546 -39.733 1.00 90.38 92 LEU A O 1
ATOM 721 N N . ARG A 1 93 ? 34.588 8.968 -38.154 1.00 88.19 93 ARG A N 1
ATOM 722 C CA . ARG A 1 93 ? 36.034 8.819 -37.913 1.00 88.19 93 ARG A CA 1
ATOM 723 C C . ARG A 1 93 ? 36.773 8.354 -39.164 1.00 88.19 93 ARG A C 1
ATOM 725 O O . ARG A 1 93 ? 37.800 8.939 -39.499 1.00 88.19 93 ARG A O 1
ATOM 732 N N . THR A 1 94 ? 36.235 7.366 -39.874 1.00 86.19 94 THR A N 1
ATOM 733 C CA . THR A 1 94 ? 36.797 6.892 -41.145 1.00 86.19 94 THR A CA 1
ATOM 734 C C . THR A 1 94 ? 36.802 7.991 -42.206 1.00 86.19 94 THR A C 1
ATOM 736 O O . THR A 1 94 ? 37.841 8.247 -42.808 1.00 86.19 94 THR A O 1
ATOM 739 N N . ALA A 1 95 ? 35.682 8.695 -42.399 1.00 84.88 95 ALA A N 1
ATOM 740 C CA . ALA A 1 95 ? 35.583 9.793 -43.358 1.00 84.88 95 ALA A CA 1
ATOM 741 C C . ALA A 1 95 ? 36.598 10.903 -43.047 1.00 84.88 95 ALA A C 1
ATOM 743 O O . ALA A 1 95 ? 37.330 11.339 -43.932 1.00 84.88 95 ALA A O 1
ATOM 744 N N . VAL A 1 96 ? 36.711 11.306 -41.778 1.00 85.19 96 VAL A N 1
ATOM 745 C CA . VAL A 1 96 ? 37.709 12.285 -41.326 1.00 85.19 96 VAL A CA 1
ATOM 746 C C . VAL A 1 96 ? 39.138 11.794 -41.580 1.00 85.19 96 VAL A C 1
ATOM 748 O O . VAL A 1 96 ? 39.968 12.597 -41.993 1.00 85.19 96 VAL A O 1
ATOM 751 N N . SER A 1 97 ? 39.435 10.507 -41.376 1.00 81.88 97 SER A N 1
ATOM 752 C CA . SER A 1 97 ? 40.752 9.921 -41.674 1.00 81.88 97 SER A CA 1
ATOM 753 C C . SER A 1 97 ? 41.099 9.984 -43.164 1.00 81.88 97 SER A C 1
ATOM 755 O O . SER A 1 97 ? 42.236 10.295 -43.507 1.00 81.88 97 SER A O 1
ATOM 757 N N . ILE A 1 98 ? 40.126 9.719 -44.045 1.00 76.19 98 ILE A N 1
ATOM 758 C CA . ILE A 1 98 ? 40.293 9.831 -45.502 1.00 76.19 98 ILE A CA 1
ATOM 759 C C . ILE A 1 98 ? 40.530 11.297 -45.892 1.00 76.19 98 ILE A C 1
ATOM 761 O O . ILE A 1 98 ? 41.475 11.592 -46.617 1.00 76.19 98 ILE A O 1
ATOM 765 N N . PHE A 1 99 ? 39.716 12.228 -45.375 1.00 75.94 99 PHE A N 1
ATOM 766 C CA . PHE A 1 99 ? 39.833 13.661 -45.678 1.00 75.94 99 PHE A CA 1
ATOM 767 C C . PHE A 1 99 ? 41.124 14.296 -45.157 1.00 75.94 99 PHE A C 1
ATOM 769 O O . PHE A 1 99 ? 41.693 15.151 -45.829 1.00 75.94 99 PHE A O 1
ATOM 776 N N . LYS A 1 100 ? 41.583 13.907 -43.962 1.00 74.94 100 LYS A N 1
ATOM 777 C CA . LYS A 1 100 ? 42.830 14.422 -43.379 1.00 74.94 100 LYS A CA 1
ATOM 778 C C . LYS A 1 100 ? 44.082 13.860 -44.046 1.00 74.94 100 LYS A C 1
ATOM 780 O O . LYS A 1 100 ? 45.156 14.364 -43.740 1.00 74.94 100 LYS A O 1
ATOM 785 N N . GLY A 1 101 ? 43.937 12.875 -44.940 1.00 62.25 101 GLY A N 1
ATOM 786 C CA . GLY A 1 101 ? 45.030 12.311 -45.718 1.00 62.25 101 GLY A CA 1
ATOM 787 C C . GLY A 1 101 ? 46.164 11.839 -44.821 1.00 62.25 101 GLY A C 1
ATOM 788 O O . GLY A 1 101 ? 47.207 12.479 -44.783 1.00 62.25 101 GLY A O 1
ATOM 789 N N . ASP A 1 102 ? 45.963 10.742 -44.091 1.00 58.25 102 ASP A N 1
ATOM 790 C CA . ASP A 1 102 ? 47.106 10.051 -43.494 1.00 58.25 102 ASP A CA 1
ATOM 791 C C . ASP A 1 102 ? 47.954 9.463 -44.644 1.00 58.25 102 ASP A C 1
ATOM 793 O O . ASP A 1 102 ? 47.448 8.597 -45.372 1.00 58.25 102 ASP A O 1
ATOM 797 N N . PRO A 1 103 ? 49.193 9.941 -44.884 1.00 56.00 103 PRO A N 1
ATOM 798 C CA . PRO A 1 103 ? 50.012 9.501 -46.015 1.00 56.00 103 PRO A CA 1
ATOM 799 C C . PRO A 1 103 ? 50.376 8.008 -45.960 1.00 56.00 103 PRO A C 1
ATOM 801 O O . PRO A 1 103 ? 50.763 7.442 -46.982 1.00 56.00 103 PRO A O 1
ATOM 804 N N . ASP A 1 104 ? 50.215 7.359 -44.800 1.00 57.09 104 ASP A N 1
ATOM 805 C CA . ASP A 1 104 ? 50.818 6.054 -44.508 1.00 57.09 104 ASP A CA 1
ATOM 806 C C . ASP A 1 104 ? 49.886 4.837 -44.637 1.00 57.09 104 ASP A C 1
ATOM 808 O O . ASP A 1 104 ? 50.287 3.718 -44.317 1.00 57.09 104 ASP A O 1
ATOM 812 N N . LYS A 1 105 ? 48.658 4.979 -45.158 1.00 56.19 105 LYS A N 1
ATOM 813 C CA . LYS A 1 105 ? 47.783 3.816 -45.438 1.00 56.19 105 LYS A CA 1
ATOM 814 C C . LYS A 1 105 ? 47.339 3.719 -46.885 1.00 56.19 105 LYS A C 1
ATOM 816 O O . LYS A 1 105 ? 46.163 3.575 -47.210 1.00 56.19 105 LYS A O 1
ATOM 821 N N . LYS A 1 106 ? 48.327 3.699 -47.770 1.00 53.16 106 LYS A N 1
ATOM 822 C CA . LYS A 1 106 ? 48.203 2.948 -49.017 1.00 53.16 106 LYS A CA 1
ATOM 823 C C . LYS A 1 106 ? 48.211 1.454 -48.639 1.00 53.16 106 LYS A C 1
ATOM 825 O O . LYS A 1 106 ? 49.154 1.009 -48.001 1.00 53.16 106 LYS A O 1
ATOM 830 N N . PHE A 1 107 ? 47.185 0.708 -49.049 1.00 54.34 107 PHE A N 1
ATOM 831 C CA . PHE A 1 107 ? 47.125 -0.766 -49.056 1.00 54.34 107 PHE A CA 1
ATOM 832 C C . PHE A 1 107 ? 46.976 -1.495 -47.712 1.00 54.34 107 PHE A C 1
ATOM 834 O O . PHE A 1 107 ? 47.959 -1.954 -47.161 1.00 54.34 107 PHE A O 1
ATOM 841 N N . TYR A 1 108 ? 45.738 -1.737 -47.277 1.00 50.44 108 TYR A N 1
ATOM 842 C CA . TYR A 1 108 ? 45.337 -3.073 -46.799 1.00 50.44 108 TYR A CA 1
ATOM 843 C C . TYR A 1 108 ? 43.880 -3.299 -47.224 1.00 50.44 108 TYR A C 1
ATOM 845 O O . TYR A 1 108 ? 42.960 -3.305 -46.412 1.00 50.44 108 TYR A O 1
ATOM 853 N N . PHE A 1 109 ? 43.679 -3.353 -48.541 1.00 52.12 109 PHE A N 1
ATOM 854 C CA . PHE A 1 109 ? 42.632 -4.182 -49.124 1.00 52.12 109 PHE A CA 1
ATOM 855 C C . PHE A 1 109 ? 43.337 -5.476 -49.531 1.00 52.12 109 PHE A C 1
ATOM 857 O O . PHE A 1 109 ? 43.942 -5.516 -50.597 1.00 52.12 109 PHE A O 1
ATOM 864 N N . ASP A 1 110 ? 43.337 -6.436 -48.613 1.00 46.38 110 ASP A N 1
ATOM 865 C CA . ASP A 1 110 ? 43.335 -7.884 -48.841 1.00 46.38 110 ASP A CA 1
ATOM 866 C C . ASP A 1 110 ? 42.432 -8.486 -47.752 1.00 46.38 110 ASP A C 1
ATOM 868 O O . ASP A 1 110 ? 42.524 -8.006 -46.593 1.00 46.38 110 ASP A O 1
#

Mean predicted aligned error: 10.86 Å

Sequence (110 aa):
AEIKQKFAEANKASTMLDRPGMKETASLATIEGAGLQEMNEKLLPLQRNIKMVLAFMEKVNQSADYIIKETEIKVRLKEAEYKIVKESSSALRTAVSIFKGDPDKKFYFD

Radius of gyration: 39.77 Å; Cα contacts (8 Å, |Δi|>4): 34; chains: 1; bounding box: 82×22×95 Å

Solvent-accessible surface area (backbone atoms only — not comparable to full-atom values): 6026 Å² total; per-residue (Å²): 112,66,48,63,48,26,44,50,50,14,54,56,25,62,75,40,55,91,41,90,65,22,58,60,50,17,50,50,27,41,52,52,20,50,51,51,47,54,50,47,64,60,46,50,58,52,54,50,49,52,52,51,52,48,56,50,50,53,53,47,63,72,42,44,67,56,53,50,53,52,48,55,49,52,50,54,53,50,53,51,52,50,50,52,52,53,51,50,52,51,51,51,52,52,51,51,48,62,74,69,54,65,86,82,72,76,81,84,89,124